Protein AF-A0A0D0ERJ8-F1 (afdb_monomer_lite)

pLDDT: mean 91.74, std 9.84, range [54.47, 98.19]

Organism: NCBI:txid37752

Sequence (117 aa):
MPIDYITAVYNVGNSIIDQSKPIQKLDILAVNKNKKIIVKAFFNGKPSKSGTKIRVFNPENWEKELILNKDGEAVFYPTMKGLYIIRQDWVEPVSGAYKNINYTSKRHRCNYYLLYQ

Structure (mmCIF, N/CA/C/O backbone):
data_AF-A0A0D0ERJ8-F1
#
_entry.id   AF-A0A0D0ERJ8-F1
#
loop_
_atom_site.group_PDB
_atom_site.id
_atom_site.type_symbol
_atom_site.label_atom_id
_atom_site.label_alt_id
_atom_site.label_comp_id
_atom_site.label_asym_id
_atom_site.label_entity_id
_atom_site.label_seq_id
_atom_site.pdbx_PDB_ins_code
_atom_site.Cartn_x
_atom_site.Cartn_y
_atom_site.Cartn_z
_atom_site.occupancy
_atom_site.B_iso_or_equiv
_atom_site.auth_seq_id
_atom_site.auth_comp_id
_atom_site.auth_asym_id
_atom_site.auth_atom_id
_atom_site.pdbx_PDB_model_num
ATOM 1 N N . MET A 1 1 ? 2.641 7.642 -17.227 1.00 72.62 1 MET A N 1
ATOM 2 C CA . MET A 1 1 ? 1.631 7.573 -16.144 1.00 72.62 1 MET A CA 1
ATOM 3 C C . MET A 1 1 ? 1.743 6.216 -15.462 1.00 72.62 1 MET A C 1
ATOM 5 O O . MET A 1 1 ? 2.207 5.298 -16.135 1.00 72.62 1 MET A O 1
ATOM 9 N N . PRO A 1 2 ? 1.439 6.082 -14.159 1.00 89.56 2 PRO A N 1
ATOM 10 C CA . PRO A 1 2 ? 1.441 4.775 -13.518 1.00 89.56 2 PRO A CA 1
ATOM 11 C C . PRO A 1 2 ? 0.263 3.915 -13.993 1.00 89.56 2 PRO A C 1
ATOM 13 O O . PRO A 1 2 ? -0.738 4.433 -14.475 1.00 89.56 2 PRO A O 1
ATOM 16 N N . ILE A 1 3 ? 0.397 2.602 -13.843 1.00 94.94 3 ILE A N 1
ATOM 17 C CA . ILE A 1 3 ? -0.741 1.686 -13.792 1.00 94.94 3 ILE A CA 1
ATOM 18 C C . ILE A 1 3 ? -1.333 1.818 -12.386 1.00 94.94 3 ILE A C 1
ATOM 20 O O . ILE A 1 3 ? -0.636 1.524 -11.408 1.00 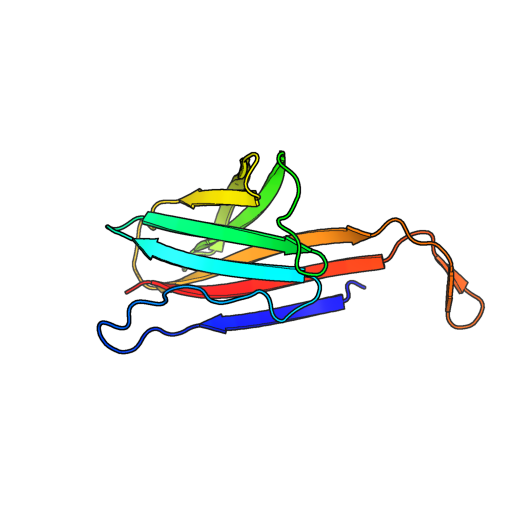94.94 3 ILE A O 1
ATOM 24 N N . ASP A 1 4 ? -2.573 2.296 -12.303 1.00 95.94 4 ASP A N 1
ATOM 25 C CA . ASP A 1 4 ? -3.280 2.533 -11.045 1.00 95.94 4 ASP A CA 1
ATOM 26 C C . ASP A 1 4 ? -4.130 1.318 -10.641 1.00 95.94 4 ASP A C 1
ATOM 28 O O . ASP A 1 4 ? -4.909 0.781 -11.426 1.00 95.94 4 ASP A O 1
ATOM 32 N N . TYR A 1 5 ? -3.965 0.911 -9.387 1.00 96.50 5 TYR A N 1
ATOM 33 C CA . TYR A 1 5 ? -4.683 -0.149 -8.691 1.00 96.50 5 TYR A CA 1
ATOM 34 C C . TYR A 1 5 ? -5.510 0.513 -7.587 1.00 96.50 5 TYR A C 1
ATOM 36 O O . TYR A 1 5 ? -4.981 1.309 -6.804 1.00 96.50 5 TYR A O 1
ATOM 44 N N . ILE A 1 6 ? -6.813 0.245 -7.551 1.00 95.19 6 ILE A N 1
ATOM 45 C CA . ILE A 1 6 ? -7.760 0.919 -6.656 1.00 95.19 6 ILE A CA 1
ATOM 46 C C . ILE A 1 6 ? -8.563 -0.147 -5.928 1.00 95.19 6 ILE A C 1
ATOM 48 O O . ILE A 1 6 ? -9.122 -1.052 -6.545 1.00 95.19 6 ILE A O 1
ATOM 52 N N . THR A 1 7 ? -8.631 -0.047 -4.604 1.00 91.31 7 THR A N 1
ATOM 53 C CA . THR A 1 7 ? -9.371 -1.009 -3.783 1.00 91.31 7 THR A CA 1
ATOM 54 C C . THR A 1 7 ? -10.009 -0.305 -2.608 1.00 91.31 7 THR A C 1
ATOM 56 O O . THR A 1 7 ? -9.322 0.398 -1.880 1.00 91.31 7 THR A O 1
ATOM 59 N N . ALA A 1 8 ? -11.306 -0.510 -2.403 1.00 89.00 8 ALA A N 1
ATOM 60 C CA . ALA A 1 8 ? -12.015 -0.037 -1.223 1.00 89.00 8 ALA A CA 1
ATOM 61 C C . ALA A 1 8 ? -12.565 -1.237 -0.458 1.00 89.00 8 ALA A C 1
ATOM 63 O O . ALA A 1 8 ? -13.243 -2.084 -1.041 1.00 89.00 8 ALA 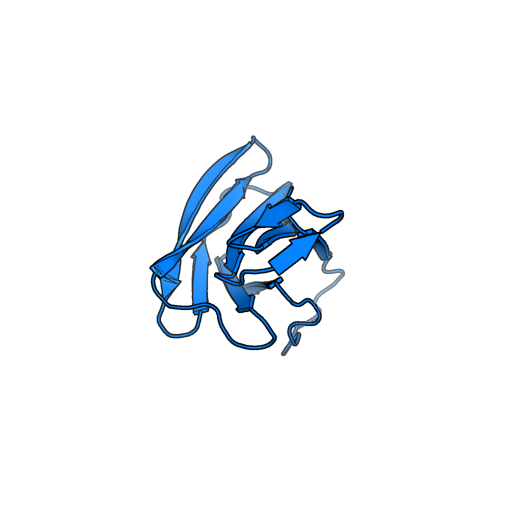A O 1
ATOM 64 N N . VAL A 1 9 ? -12.249 -1.318 0.833 1.00 80.88 9 VAL A N 1
ATOM 65 C CA . VAL A 1 9 ? -12.689 -2.417 1.696 1.00 80.88 9 VAL A CA 1
ATOM 66 C C . VAL A 1 9 ? -13.519 -1.855 2.838 1.00 80.88 9 VAL A C 1
ATOM 68 O O . VAL A 1 9 ? -13.098 -0.938 3.545 1.00 80.88 9 VAL A O 1
ATOM 71 N N . TYR A 1 10 ? -14.697 -2.445 3.017 1.00 79.69 10 TYR A N 1
ATOM 72 C CA . TYR A 1 10 ? -15.644 -2.105 4.068 1.00 79.69 10 TYR A CA 1
ATOM 73 C C . TYR A 1 10 ? -15.948 -3.368 4.861 1.00 79.69 10 TYR A C 1
ATOM 75 O O . TYR A 1 10 ? -16.416 -4.360 4.304 1.00 79.69 10 TYR A O 1
ATOM 83 N N . ASN A 1 11 ? -15.687 -3.324 6.163 1.00 72.88 11 ASN A N 1
ATOM 84 C CA . ASN A 1 11 ? -16.032 -4.421 7.053 1.00 72.88 11 ASN A CA 1
ATOM 85 C C . ASN A 1 11 ? -17.429 -4.169 7.612 1.00 72.88 11 ASN A C 1
ATOM 87 O O . ASN A 1 11 ? -17.660 -3.148 8.256 1.00 72.88 11 ASN A O 1
ATOM 91 N N . VAL A 1 12 ? -18.350 -5.097 7.360 1.00 70.56 12 VAL A N 1
ATOM 92 C CA . VAL A 1 12 ? -19.699 -5.088 7.936 1.00 70.56 12 VAL A CA 1
ATOM 93 C C . VAL A 1 12 ? -19.785 -6.232 8.949 1.00 70.56 12 VAL A C 1
ATOM 95 O O . VAL A 1 12 ? -19.526 -7.388 8.613 1.00 70.56 12 VAL A O 1
ATOM 98 N N . GLY A 1 13 ? -20.115 -5.904 10.201 1.00 68.62 13 GLY A N 1
ATOM 99 C CA . GLY A 1 13 ? -20.168 -6.864 11.311 1.00 68.62 13 GLY A CA 1
ATOM 100 C C . GLY A 1 13 ? -18.793 -7.346 11.802 1.00 68.62 13 GLY A C 1
ATOM 101 O O . GLY A 1 13 ? -17.751 -6.805 11.438 1.00 68.62 13 GLY A O 1
ATOM 102 N N . ASN A 1 14 ? -18.788 -8.391 12.637 1.00 62.56 14 ASN A N 1
ATOM 103 C CA . ASN A 1 14 ? -17.575 -8.973 13.232 1.00 62.56 14 ASN A CA 1
ATOM 104 C C . ASN A 1 14 ? -16.934 -10.030 12.317 1.00 62.56 14 ASN A C 1
ATOM 106 O O . ASN A 1 14 ? -16.706 -11.170 12.721 1.00 62.56 14 ASN A O 1
ATOM 110 N N . SER A 1 15 ? -16.663 -9.661 11.068 1.00 58.12 15 SER A N 1
ATOM 111 C CA . SER A 1 15 ? -16.001 -10.558 10.120 1.00 58.12 15 SER A CA 1
ATOM 112 C C . SER A 1 15 ? -14.499 -10.601 10.403 1.00 58.12 15 SER A C 1
ATOM 114 O O . SER A 1 15 ? -13.800 -9.594 10.277 1.00 58.12 15 SER A O 1
ATOM 116 N N . ILE A 1 16 ? -13.990 -11.773 10.786 1.00 55.91 16 ILE A N 1
ATOM 117 C CA . ILE A 1 16 ? -12.550 -12.025 10.879 1.00 55.91 16 ILE A CA 1
ATOM 118 C C . ILE A 1 16 ? -12.058 -12.235 9.445 1.00 55.91 16 ILE A C 1
ATOM 120 O O . ILE A 1 16 ? -12.309 -13.278 8.847 1.00 55.91 16 ILE A O 1
ATOM 124 N N . ILE A 1 17 ? -11.392 -11.229 8.870 1.00 58.47 17 ILE A N 1
ATOM 125 C CA . ILE A 1 17 ? -10.685 -11.393 7.594 1.00 58.47 17 ILE A CA 1
ATOM 126 C C . ILE A 1 17 ? -9.425 -12.200 7.890 1.00 58.47 17 ILE A C 1
ATOM 128 O O . ILE A 1 17 ? -8.358 -11.649 8.162 1.00 58.47 17 ILE A O 1
ATOM 132 N N . ASP A 1 18 ? -9.579 -13.517 7.885 1.00 54.47 18 ASP A N 1
ATOM 133 C CA . ASP A 1 18 ? -8.471 -14.447 7.989 1.00 54.47 18 ASP A CA 1
ATOM 134 C C . ASP A 1 18 ? -8.001 -14.753 6.561 1.00 54.47 18 ASP A C 1
ATOM 136 O O . ASP A 1 18 ? -8.635 -15.495 5.818 1.00 54.47 18 ASP A O 1
ATOM 140 N N . GLN A 1 19 ? -6.894 -14.123 6.163 1.00 58.25 19 GLN A N 1
ATOM 141 C CA . GLN A 1 19 ? -6.152 -14.417 4.929 1.00 58.25 19 GLN A CA 1
ATOM 142 C C . GLN A 1 19 ? -6.812 -13.972 3.613 1.00 58.25 19 GLN A C 1
ATOM 144 O O . GLN A 1 19 ? -7.095 -14.775 2.721 1.00 58.25 19 GLN A O 1
ATOM 149 N N . SER A 1 20 ? -6.930 -12.659 3.403 1.00 69.50 20 SER A N 1
ATOM 150 C CA . SER A 1 20 ? -6.977 -12.156 2.028 1.00 69.50 20 SER A CA 1
ATOM 151 C C . SER A 1 20 ? -5.631 -12.437 1.341 1.00 69.50 20 SER A C 1
ATOM 153 O O . SER A 1 20 ? -4.558 -12.177 1.887 1.00 69.50 20 SER A O 1
ATOM 155 N N . LYS A 1 21 ? -5.671 -13.040 0.150 1.00 83.12 21 LYS A N 1
ATOM 156 C CA . LYS A 1 21 ? -4.503 -13.165 -0.736 1.00 83.12 21 LYS A CA 1
ATOM 157 C C . LYS A 1 21 ? -4.430 -11.918 -1.623 1.00 83.12 21 LYS A C 1
ATOM 159 O O . LYS A 1 21 ? -5.486 -11.384 -1.957 1.00 83.12 21 LYS A O 1
ATOM 164 N N . PRO A 1 22 ? -3.231 -11.463 -2.029 1.00 90.69 22 PRO A N 1
ATOM 165 C CA . PRO A 1 22 ? -3.126 -10.395 -3.015 1.00 90.69 22 PRO A CA 1
ATOM 166 C C . PRO A 1 22 ? -3.753 -10.848 -4.341 1.00 90.69 22 PRO A C 1
ATOM 168 O O . PRO A 1 22 ? -3.451 -11.935 -4.837 1.00 90.69 22 PRO A O 1
ATOM 171 N N . ILE A 1 23 ? -4.624 -10.015 -4.900 1.00 90.81 23 ILE A N 1
ATOM 172 C CA . ILE A 1 23 ? -5.315 -10.234 -6.178 1.00 90.81 23 ILE A CA 1
ATOM 173 C C . ILE A 1 23 ? -4.629 -9.416 -7.277 1.00 90.81 23 ILE A C 1
ATOM 175 O O . ILE A 1 23 ? -4.523 -9.853 -8.423 1.00 90.81 23 ILE A O 1
ATOM 179 N N . GLN A 1 24 ? -4.140 -8.225 -6.931 1.00 94.06 24 GLN A N 1
ATOM 180 C CA . GLN A 1 24 ? -3.551 -7.283 -7.879 1.00 94.06 24 GLN A CA 1
ATOM 181 C C . GLN A 1 24 ? -2.040 -7.488 -8.026 1.00 94.06 24 GLN A C 1
ATOM 183 O O . GLN A 1 24 ? -1.358 -8.003 -7.138 1.00 94.06 24 GLN A O 1
ATOM 188 N N . LYS A 1 25 ? -1.475 -7.026 -9.152 1.00 95.56 25 LYS A N 1
ATOM 189 C CA . LYS A 1 25 ? -0.016 -7.050 -9.350 1.00 95.56 25 LYS A CA 1
ATOM 190 C C . LYS A 1 25 ? 0.702 -6.135 -8.351 1.00 95.56 25 LYS A C 1
ATOM 192 O O . LYS A 1 25 ? 1.791 -6.489 -7.918 1.00 95.56 25 LYS A O 1
ATOM 197 N N . LEU A 1 26 ? 0.132 -4.987 -7.992 1.00 97.25 26 LEU A N 1
ATOM 198 C CA . LEU A 1 26 ? 0.573 -4.187 -6.848 1.00 97.25 26 LEU A CA 1
ATOM 199 C C . LEU A 1 26 ? -0.614 -4.082 -5.898 1.00 97.25 26 LEU A C 1
ATOM 201 O O . LEU A 1 26 ? -1.639 -3.519 -6.279 1.00 97.25 26 LEU A O 1
ATOM 205 N N . ASP A 1 27 ? -0.482 -4.653 -4.707 1.00 96.75 27 ASP A N 1
ATOM 206 C CA . ASP A 1 27 ? -1.617 -4.833 -3.807 1.00 96.75 27 ASP A CA 1
ATOM 207 C C . ASP A 1 27 ? -1.274 -4.475 -2.368 1.00 96.75 27 ASP A C 1
ATOM 209 O O . ASP A 1 27 ? -0.129 -4.604 -1.928 1.00 96.75 27 ASP A O 1
ATOM 213 N N . ILE A 1 28 ? -2.290 -4.051 -1.630 1.00 96.44 28 ILE A N 1
ATOM 214 C CA . ILE A 1 28 ? -2.197 -3.718 -0.215 1.00 96.44 28 ILE A CA 1
ATOM 215 C C . ILE A 1 28 ? -3.339 -4.425 0.492 1.00 96.44 28 ILE A C 1
ATOM 217 O O . ILE A 1 28 ? -4.487 -4.353 0.071 1.00 96.44 28 ILE A O 1
ATOM 221 N N . LEU A 1 29 ? -3.021 -5.067 1.606 1.00 94.25 29 LEU A N 1
ATOM 222 C CA . LEU A 1 29 ? -3.993 -5.618 2.533 1.00 94.25 29 LEU A CA 1
ATOM 223 C C . LEU A 1 29 ? -3.863 -4.879 3.858 1.00 94.25 29 LEU A C 1
ATOM 225 O O . LEU A 1 29 ? -2.751 -4.648 4.337 1.00 94.25 29 LEU A O 1
ATOM 229 N N . ALA A 1 30 ? -4.993 -4.515 4.455 1.00 92.81 30 ALA A N 1
ATOM 230 C CA . ALA A 1 30 ? -5.021 -3.861 5.754 1.00 92.81 30 ALA A CA 1
ATOM 231 C C . ALA A 1 30 ? -5.996 -4.580 6.685 1.00 92.81 30 ALA A C 1
ATOM 233 O O . ALA A 1 30 ? -7.163 -4.769 6.344 1.00 92.81 30 ALA A O 1
ATOM 234 N N . VAL A 1 31 ? -5.520 -4.952 7.873 1.00 89.75 31 VAL A N 1
ATOM 235 C CA . VAL A 1 31 ? -6.323 -5.634 8.894 1.00 89.75 31 VAL A CA 1
ATOM 236 C C . VAL A 1 31 ? -6.333 -4.804 10.169 1.00 89.75 31 VAL A C 1
ATOM 238 O O . VAL A 1 31 ? -5.281 -4.405 10.675 1.00 89.75 31 VAL A O 1
ATOM 241 N N . ASN A 1 32 ? -7.528 -4.562 10.705 1.00 88.06 32 ASN A N 1
ATOM 242 C CA . ASN A 1 32 ? -7.701 -3.968 12.023 1.00 88.06 32 ASN A CA 1
ATOM 243 C C . ASN A 1 32 ? -7.594 -5.059 13.094 1.00 88.06 32 ASN A C 1
ATOM 245 O O . ASN A 1 32 ? -8.369 -6.013 13.095 1.00 88.06 32 ASN A O 1
ATOM 249 N N . LYS A 1 33 ? -6.636 -4.915 14.010 1.00 87.31 33 LYS A N 1
ATOM 250 C CA . LYS A 1 33 ? -6.455 -5.810 15.154 1.00 87.31 33 LYS A CA 1
ATOM 251 C C . LYS A 1 33 ? -6.194 -4.973 16.396 1.00 87.31 33 LYS A C 1
ATOM 253 O O . LYS A 1 33 ? -5.138 -4.367 16.499 1.00 87.31 33 LYS A O 1
ATOM 258 N N . ASN A 1 34 ? -7.108 -4.958 17.363 1.00 85.69 34 ASN A N 1
ATOM 259 C CA . ASN A 1 34 ? -6.935 -4.256 18.644 1.00 85.69 34 ASN A CA 1
ATOM 260 C C . ASN A 1 34 ? -6.525 -2.772 18.493 1.00 85.69 34 ASN A C 1
ATOM 262 O O . ASN A 1 34 ? -5.537 -2.346 19.088 1.00 85.69 34 ASN A O 1
ATOM 266 N N . LYS A 1 35 ? -7.268 -1.985 17.698 1.00 87.31 35 LYS A N 1
ATOM 267 C CA . LYS A 1 35 ? -7.035 -0.537 17.463 1.00 87.31 35 LYS A CA 1
ATOM 268 C C . LYS A 1 35 ? -5.755 -0.184 16.688 1.00 87.31 35 LYS A C 1
ATOM 270 O O . LYS A 1 35 ? -5.435 0.995 16.547 1.00 87.31 35 LYS A O 1
ATOM 275 N N . LYS A 1 36 ? -5.028 -1.171 16.163 1.00 93.25 36 LYS A N 1
ATOM 276 C CA . LYS A 1 36 ? -3.950 -0.950 15.191 1.00 93.25 36 LYS A CA 1
ATOM 277 C C . LYS A 1 36 ? -4.331 -1.510 13.834 1.00 93.25 36 LYS A C 1
ATOM 279 O O . LYS A 1 36 ? -4.987 -2.548 13.741 1.00 93.25 36 LYS A O 1
ATOM 284 N N . ILE A 1 37 ? -3.866 -0.840 12.792 1.00 94.31 37 ILE A N 1
ATOM 285 C CA . ILE A 1 37 ? -3.949 -1.328 11.424 1.00 94.31 37 ILE A CA 1
ATOM 286 C C . ILE A 1 37 ? -2.605 -1.941 11.065 1.00 94.31 37 ILE A C 1
ATOM 288 O O . ILE A 1 37 ? -1.573 -1.271 11.115 1.00 94.31 37 ILE A O 1
ATOM 292 N N . ILE A 1 38 ? -2.633 -3.223 10.718 1.00 95.12 38 ILE A N 1
ATOM 293 C CA . ILE A 1 38 ? -1.503 -3.934 10.128 1.00 95.12 38 ILE A CA 1
ATOM 294 C C . ILE A 1 38 ? -1.669 -3.826 8.618 1.00 95.12 38 ILE A C 1
ATOM 296 O O . ILE A 1 38 ? -2.682 -4.262 8.077 1.00 95.12 38 ILE A O 1
ATOM 300 N N . VAL A 1 39 ? -0.688 -3.225 7.957 1.00 96.12 39 VAL A N 1
ATOM 301 C CA . VAL A 1 39 ? -0.630 -3.058 6.506 1.00 96.12 39 VAL A CA 1
ATOM 302 C C . VAL A 1 39 ? 0.377 -4.049 5.960 1.00 96.12 39 VAL A C 1
ATOM 304 O O . VAL A 1 39 ? 1.509 -4.083 6.435 1.00 96.12 39 VAL A O 1
ATOM 307 N N . LYS A 1 40 ? -0.007 -4.811 4.940 1.00 96.31 40 LYS A N 1
ATOM 308 C CA . LYS A 1 40 ? 0.881 -5.703 4.202 1.00 96.31 40 LYS A CA 1
ATOM 309 C C . LYS A 1 40 ? 0.821 -5.373 2.724 1.00 96.31 40 LYS A C 1
ATOM 311 O O . LYS A 1 40 ? -0.260 -5.306 2.148 1.00 96.31 40 LYS A O 1
ATOM 316 N N . ALA A 1 41 ? 1.977 -5.152 2.124 1.00 97.19 41 ALA A N 1
ATOM 317 C CA . ALA A 1 41 ? 2.088 -4.741 0.733 1.00 97.19 41 ALA A CA 1
ATOM 318 C C . ALA A 1 41 ? 2.682 -5.859 -0.118 1.00 97.19 41 ALA A C 1
ATOM 320 O O . ALA A 1 41 ? 3.572 -6.587 0.326 1.00 97.19 41 ALA A O 1
ATOM 321 N N . PHE A 1 42 ? 2.253 -5.954 -1.372 1.00 96.75 42 PHE A N 1
ATOM 322 C CA . PHE A 1 42 ? 2.626 -7.027 -2.283 1.00 96.75 42 PHE A CA 1
ATOM 323 C C . PHE A 1 42 ? 2.973 -6.494 -3.667 1.00 96.75 42 PHE A C 1
ATOM 325 O O . PHE A 1 42 ? 2.326 -5.586 -4.183 1.00 96.75 42 PHE A O 1
ATOM 332 N N . PHE A 1 43 ? 3.959 -7.126 -4.297 1.00 95.62 43 PHE A N 1
ATOM 333 C CA . PHE A 1 43 ? 4.230 -6.985 -5.717 1.00 95.62 43 PHE A CA 1
ATOM 334 C C . PHE A 1 43 ? 4.302 -8.369 -6.363 1.00 95.62 43 PHE A C 1
ATOM 336 O O . PHE A 1 43 ? 5.085 -9.2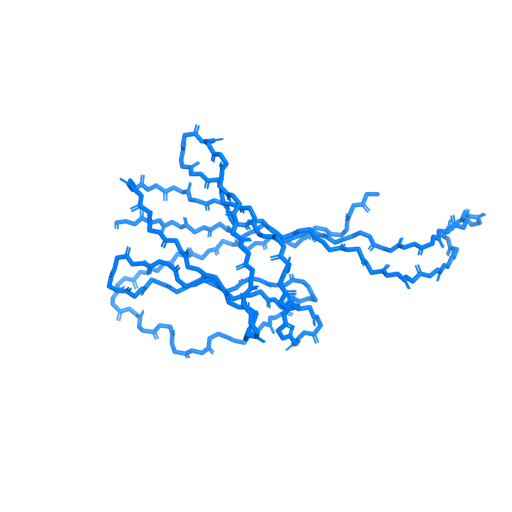27 -5.954 1.00 95.62 43 PHE A O 1
ATOM 343 N N . ASN A 1 44 ? 3.477 -8.583 -7.383 1.00 95.06 44 ASN A N 1
ATOM 344 C CA . ASN A 1 44 ? 3.351 -9.829 -8.128 1.00 95.06 44 ASN A CA 1
ATOM 345 C C . ASN A 1 44 ? 3.117 -11.047 -7.211 1.00 95.06 44 ASN A C 1
ATOM 347 O O . ASN A 1 44 ? 3.833 -12.046 -7.280 1.00 95.06 44 ASN A O 1
ATOM 351 N N . GLY A 1 45 ? 2.169 -10.910 -6.279 1.00 94.56 45 GLY A N 1
ATOM 352 C CA . GLY A 1 45 ? 1.812 -11.947 -5.306 1.00 94.56 45 GLY A CA 1
ATOM 353 C C . GLY A 1 45 ? 2.827 -12.181 -4.177 1.00 94.56 45 GLY A C 1
ATOM 354 O O . GLY A 1 45 ? 2.548 -12.961 -3.271 1.00 94.56 45 GLY A O 1
ATOM 355 N N . LYS A 1 46 ? 3.988 -11.512 -4.190 1.00 94.69 46 LYS A N 1
ATOM 356 C CA . LYS A 1 46 ? 5.030 -11.638 -3.157 1.00 94.69 46 LYS A CA 1
ATOM 357 C C . LYS A 1 46 ? 5.026 -10.425 -2.227 1.00 94.69 46 LYS A C 1
ATOM 359 O O . LYS A 1 46 ? 4.762 -9.325 -2.711 1.00 94.69 46 LYS A O 1
ATOM 364 N N . PRO A 1 47 ? 5.353 -10.581 -0.930 1.00 96.12 47 PRO A N 1
ATOM 365 C CA . PRO A 1 47 ? 5.528 -9.441 -0.038 1.00 96.12 47 PRO A CA 1
ATOM 366 C C . PRO A 1 47 ? 6.523 -8.424 -0.606 1.00 96.12 47 PRO A C 1
ATOM 368 O O . PRO A 1 47 ? 7.558 -8.785 -1.173 1.00 96.12 47 PRO A O 1
ATOM 371 N N . SER A 1 48 ? 6.192 -7.144 -0.468 1.00 96.06 48 SER A N 1
ATOM 372 C CA . SER A 1 48 ? 7.069 -6.045 -0.866 1.00 96.06 48 SER A CA 1
ATOM 373 C C . SER A 1 48 ? 8.321 -6.018 0.009 1.00 96.06 48 SER A C 1
ATOM 375 O O . SER A 1 48 ? 8.299 -6.428 1.168 1.00 96.06 48 SER A O 1
ATOM 377 N N . LYS A 1 49 ? 9.435 -5.537 -0.550 1.00 94.94 49 LYS A N 1
ATOM 378 C CA . LYS A 1 49 ? 10.738 -5.557 0.129 1.00 94.94 49 LYS A CA 1
ATOM 379 C C . LYS A 1 49 ? 10.723 -4.703 1.403 1.00 94.94 49 LYS A C 1
ATOM 381 O O . LYS A 1 49 ? 10.114 -3.631 1.423 1.00 94.94 49 LYS A O 1
ATOM 386 N N . SER A 1 50 ? 11.481 -5.134 2.411 1.00 96.75 50 SER A N 1
ATOM 387 C CA . SER A 1 50 ? 11.823 -4.302 3.573 1.00 96.75 50 SER A CA 1
ATOM 388 C C . SER A 1 50 ? 12.377 -2.947 3.131 1.00 96.75 50 SER A C 1
ATOM 390 O O . SER A 1 50 ? 13.080 -2.862 2.121 1.00 96.75 50 SER A O 1
ATOM 392 N N . GLY A 1 51 ? 12.048 -1.887 3.865 1.00 96.44 51 GLY A N 1
ATOM 393 C CA . GLY A 1 51 ? 12.445 -0.521 3.522 1.00 96.44 51 GLY A CA 1
ATOM 394 C C . GLY A 1 51 ? 11.534 0.166 2.498 1.00 96.44 51 GLY A C 1
ATOM 395 O O . GLY A 1 51 ? 11.690 1.363 2.262 1.00 96.44 51 GLY A O 1
ATOM 396 N N . THR A 1 52 ? 10.570 -0.545 1.898 1.00 96.94 52 THR A N 1
ATOM 397 C CA . THR A 1 52 ? 9.570 0.084 1.020 1.00 96.94 52 THR A CA 1
ATOM 398 C C . THR A 1 52 ? 8.740 1.086 1.821 1.00 96.94 52 THR A C 1
ATOM 400 O O . THR A 1 52 ? 8.269 0.779 2.917 1.00 96.94 52 THR A O 1
ATOM 403 N N . LYS A 1 53 ? 8.549 2.278 1.253 1.00 97.75 53 LYS A N 1
ATOM 404 C CA . LYS A 1 53 ? 7.758 3.359 1.841 1.00 97.75 53 LYS A CA 1
ATOM 405 C C . LYS A 1 53 ? 6.292 3.221 1.443 1.00 97.75 53 LYS A C 1
ATOM 407 O O . LYS A 1 53 ? 5.971 3.136 0.258 1.00 97.75 53 LYS A O 1
ATOM 412 N N . ILE A 1 54 ? 5.416 3.233 2.436 1.00 98.00 54 ILE A N 1
ATOM 413 C CA . ILE A 1 54 ? 3.963 3.296 2.287 1.00 98.00 54 ILE A CA 1
ATOM 414 C C . ILE A 1 54 ? 3.494 4.626 2.858 1.00 98.00 54 ILE A C 1
ATOM 416 O O . ILE A 1 54 ? 3.965 5.047 3.910 1.00 98.00 54 ILE A O 1
ATOM 420 N N . ARG A 1 55 ? 2.559 5.290 2.187 1.00 98.19 55 ARG A N 1
ATOM 421 C CA . ARG A 1 55 ? 1.987 6.556 2.653 1.00 98.19 55 ARG A CA 1
ATOM 422 C C . ARG A 1 55 ? 0.574 6.336 3.145 1.00 98.19 55 ARG A C 1
ATOM 424 O O . ARG A 1 55 ? -0.206 5.677 2.466 1.00 98.19 55 ARG A O 1
ATOM 431 N N . VAL A 1 56 ? 0.241 6.887 4.300 1.00 98.00 56 VAL A N 1
ATOM 432 C CA . VAL A 1 56 ? -1.110 6.863 4.855 1.00 98.00 56 VAL A CA 1
ATOM 433 C C . VAL A 1 56 ? -1.630 8.287 4.919 1.00 98.00 56 VAL A C 1
ATOM 435 O O . VAL A 1 56 ? -1.016 9.132 5.563 1.00 98.00 56 VAL A O 1
ATOM 438 N N . PHE A 1 57 ? -2.767 8.525 4.278 1.0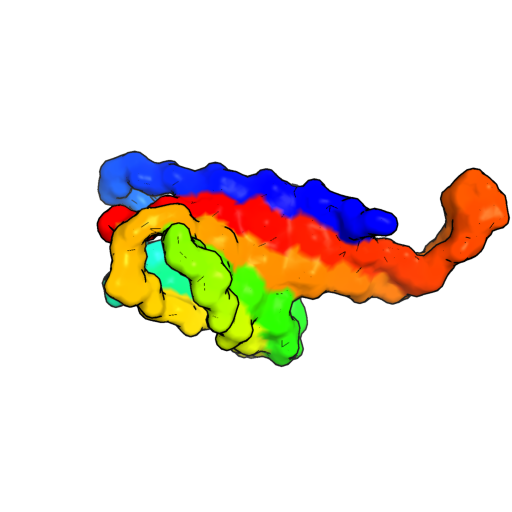0 98.00 57 PHE A N 1
ATOM 439 C CA . PHE A 1 57 ? -3.542 9.754 4.383 1.00 98.00 57 PHE A CA 1
ATOM 440 C C . PHE A 1 57 ? -4.736 9.506 5.304 1.00 98.00 57 PHE A C 1
ATOM 442 O O . PHE A 1 57 ? -5.380 8.461 5.183 1.00 98.00 57 PHE A O 1
ATOM 449 N N . ASN A 1 58 ? -5.034 10.417 6.229 1.00 96.44 58 ASN A N 1
ATOM 450 C CA . ASN A 1 58 ? -6.242 10.315 7.065 1.00 96.44 58 ASN A CA 1
ATOM 451 C C . ASN A 1 58 ? -7.434 11.074 6.465 1.00 96.44 58 ASN A C 1
ATOM 453 O O . ASN A 1 58 ? -7.289 11.697 5.413 1.00 96.44 58 ASN A O 1
ATOM 457 N N . PRO A 1 59 ? -8.573 11.102 7.183 1.00 97.00 59 PRO A N 1
ATOM 458 C CA . PRO A 1 59 ? -9.754 11.861 6.776 1.00 97.00 59 PRO A CA 1
ATOM 459 C C . PRO A 1 59 ? -9.544 13.374 6.584 1.00 97.00 59 PRO A C 1
ATOM 461 O O . PRO A 1 59 ? -10.317 14.002 5.873 1.00 97.00 59 PRO A O 1
ATOM 464 N N . GLU A 1 60 ? -8.511 13.959 7.189 1.00 96.81 60 GLU A N 1
ATOM 465 C CA . GLU A 1 60 ? -8.134 15.379 7.104 1.00 96.81 60 GLU A CA 1
ATOM 466 C C . GLU A 1 60 ? -6.956 15.640 6.143 1.00 96.81 60 GLU A C 1
ATOM 468 O O . GLU A 1 60 ? -6.426 16.746 6.096 1.00 96.81 60 GLU A O 1
ATOM 473 N N . ASN A 1 61 ? -6.532 14.639 5.364 1.00 92.12 61 ASN A N 1
ATOM 474 C CA . ASN A 1 61 ? -5.429 14.709 4.400 1.00 92.12 61 ASN A CA 1
ATOM 475 C C . ASN A 1 61 ? -4.003 14.945 4.955 1.00 92.12 61 ASN A C 1
ATOM 477 O O . ASN A 1 61 ? -3.105 15.197 4.147 1.00 92.12 61 ASN A O 1
ATOM 481 N N . TRP A 1 62 ? -3.712 14.803 6.261 1.00 92.94 62 TRP A N 1
ATOM 482 C CA . TRP A 1 62 ? -2.291 14.679 6.676 1.00 92.94 62 TRP A CA 1
ATOM 483 C C . TRP A 1 62 ? -1.681 13.396 6.102 1.00 92.94 62 TRP A C 1
ATOM 485 O O . TRP A 1 62 ? -2.378 12.397 5.915 1.00 92.94 62 TRP A O 1
ATOM 495 N N . GLU A 1 63 ? -0.373 13.410 5.856 1.00 95.25 63 GLU A N 1
ATOM 496 C CA . GLU A 1 63 ? 0.373 12.252 5.372 1.00 95.25 63 GLU A CA 1
ATOM 497 C C . GLU A 1 63 ? 1.288 11.705 6.471 1.00 95.25 63 GLU A C 1
ATOM 499 O O . GLU A 1 63 ? 1.988 12.453 7.156 1.00 95.25 63 GLU A O 1
ATOM 504 N N . LYS A 1 64 ? 1.328 10.377 6.598 1.00 96.25 64 LYS A N 1
ATOM 505 C CA . LYS A 1 64 ? 2.316 9.655 7.397 1.00 96.25 64 LYS A CA 1
ATOM 506 C C . LYS A 1 64 ? 3.014 8.595 6.554 1.00 96.25 64 LYS A C 1
ATOM 508 O O . LYS A 1 64 ? 2.360 7.749 5.947 1.00 96.25 64 LYS A O 1
ATOM 513 N N . GLU A 1 65 ? 4.342 8.603 6.569 1.00 98.06 65 GLU A N 1
ATOM 514 C CA . GLU A 1 65 ? 5.155 7.546 5.966 1.00 98.06 65 GLU A CA 1
ATOM 515 C C . GLU A 1 65 ? 5.298 6.358 6.932 1.00 98.06 65 GLU A C 1
ATOM 517 O O . GLU A 1 65 ? 5.545 6.527 8.128 1.00 98.06 65 GLU A O 1
ATOM 522 N N . LEU A 1 66 ? 5.146 5.146 6.402 1.00 97.88 66 LEU A N 1
ATOM 523 C CA . LEU A 1 66 ? 5.417 3.878 7.063 1.00 97.88 66 LEU A CA 1
ATOM 524 C C . LEU A 1 66 ? 6.500 3.131 6.285 1.00 97.88 66 LEU A C 1
ATOM 526 O O . LEU A 1 66 ? 6.483 3.104 5.054 1.00 97.88 66 LEU A O 1
ATOM 530 N N . ILE A 1 67 ? 7.413 2.485 7.003 1.00 98.12 67 ILE A N 1
ATOM 531 C CA . ILE A 1 67 ? 8.484 1.682 6.411 1.00 98.12 67 ILE A CA 1
ATOM 532 C C . ILE A 1 67 ? 8.158 0.210 6.640 1.00 98.12 67 ILE A C 1
ATOM 534 O O . ILE A 1 67 ? 7.944 -0.205 7.780 1.00 98.12 67 ILE A O 1
ATOM 538 N N . LEU A 1 68 ? 8.114 -0.571 5.560 1.00 98.06 68 LEU A N 1
ATOM 539 C CA . LEU A 1 68 ? 7.877 -2.009 5.655 1.00 98.06 68 LEU A CA 1
ATOM 540 C C . LEU A 1 68 ? 9.055 -2.727 6.317 1.00 98.06 68 LEU A C 1
ATOM 542 O O . LEU A 1 68 ? 10.219 -2.431 6.040 1.00 98.06 68 LEU A O 1
ATOM 546 N N . ASN A 1 69 ? 8.738 -3.720 7.138 1.00 97.69 69 ASN A N 1
ATOM 547 C CA . ASN A 1 69 ? 9.695 -4.649 7.724 1.00 97.69 69 ASN A CA 1
ATOM 548 C C . ASN A 1 69 ? 10.056 -5.795 6.747 1.00 97.69 69 ASN A C 1
ATOM 550 O O . ASN A 1 69 ? 9.643 -5.817 5.585 1.00 97.69 69 ASN A O 1
ATOM 554 N N . LYS A 1 70 ? 10.816 -6.784 7.237 1.00 96.75 70 LYS A N 1
ATOM 555 C CA . LYS A 1 70 ? 11.242 -7.974 6.474 1.00 96.75 70 LYS A CA 1
ATOM 556 C C . LYS A 1 70 ? 10.097 -8.833 5.918 1.00 96.75 70 LYS A C 1
ATOM 558 O O . LYS A 1 70 ? 10.305 -9.523 4.927 1.00 96.75 70 LYS A O 1
ATOM 563 N N . ASP A 1 71 ? 8.914 -8.761 6.523 1.00 95.38 71 ASP A N 1
ATOM 564 C CA . ASP A 1 71 ? 7.733 -9.543 6.149 1.00 95.38 71 ASP A CA 1
ATOM 565 C C . ASP A 1 71 ? 6.809 -8.771 5.183 1.00 95.38 71 ASP A C 1
ATOM 567 O O . ASP A 1 71 ? 5.734 -9.255 4.816 1.00 95.38 71 ASP A O 1
ATOM 571 N N . GLY A 1 72 ? 7.231 -7.573 4.750 1.00 96.38 72 GLY A N 1
ATOM 572 C CA . GLY A 1 72 ? 6.450 -6.679 3.895 1.00 96.38 72 GLY A CA 1
ATOM 573 C C . GLY A 1 72 ? 5.325 -5.967 4.646 1.00 96.38 72 GLY A C 1
ATOM 574 O O . GLY A 1 72 ? 4.329 -5.582 4.029 1.00 96.38 72 GLY A O 1
ATOM 575 N N . GLU A 1 73 ? 5.467 -5.821 5.966 1.00 97.12 73 GLU A N 1
ATOM 576 C CA . GLU A 1 73 ? 4.435 -5.301 6.862 1.00 97.12 73 GLU A CA 1
ATOM 577 C C . GLU A 1 73 ? 4.842 -3.986 7.531 1.00 97.12 73 GLU A C 1
ATOM 579 O O . GLU A 1 73 ? 6.007 -3.763 7.857 1.00 97.12 73 GLU A O 1
ATOM 584 N N . ALA A 1 74 ? 3.861 -3.128 7.789 1.00 97.75 74 ALA A N 1
ATOM 585 C CA . ALA A 1 74 ? 3.993 -1.964 8.654 1.00 97.75 74 ALA A CA 1
ATOM 586 C C . ALA A 1 74 ? 2.729 -1.783 9.500 1.00 97.75 74 ALA A C 1
ATOM 588 O O . ALA A 1 74 ? 1.674 -2.342 9.203 1.00 97.75 74 ALA A O 1
ATOM 589 N N . VAL A 1 75 ? 2.827 -0.996 10.570 1.00 97.00 75 VAL A N 1
ATOM 590 C CA . VAL A 1 75 ? 1.718 -0.783 11.506 1.00 97.00 75 VAL A CA 1
ATOM 591 C C . VAL A 1 75 ? 1.505 0.703 11.738 1.00 97.00 75 VAL A C 1
ATOM 593 O O . VAL A 1 75 ? 2.463 1.457 11.910 1.00 97.00 75 VAL A O 1
ATOM 596 N N . PHE A 1 76 ? 0.243 1.117 11.810 1.00 96.56 76 PHE A N 1
ATOM 597 C CA . PHE A 1 76 ? -0.126 2.433 12.317 1.00 96.56 76 PHE A CA 1
ATOM 598 C C . PHE A 1 76 ? -1.359 2.365 13.219 1.00 96.56 76 PHE A C 1
ATOM 600 O O . PHE A 1 76 ? -2.109 1.389 13.221 1.00 96.56 76 PHE A O 1
ATOM 607 N N . TYR A 1 77 ? -1.545 3.426 13.997 1.00 96.12 77 TYR A N 1
ATOM 608 C CA . TYR A 1 77 ? -2.654 3.591 14.927 1.00 96.12 77 TYR A CA 1
ATOM 609 C C . TYR A 1 77 ? -3.517 4.746 14.414 1.00 96.12 77 TYR A C 1
ATOM 611 O O . TYR A 1 77 ? -3.050 5.889 14.440 1.00 96.12 77 TYR A O 1
ATOM 619 N N . PRO A 1 78 ? -4.719 4.473 13.879 1.00 94.69 78 PRO A N 1
ATOM 620 C CA . PRO A 1 78 ? -5.658 5.518 13.499 1.00 94.69 78 PRO A CA 1
ATOM 621 C C . PRO A 1 78 ? -6.001 6.385 14.711 1.00 94.69 78 PRO A C 1
ATOM 623 O O . PRO A 1 78 ? -6.296 5.873 15.790 1.00 94.69 78 PRO A O 1
ATOM 626 N N . THR A 1 79 ? -5.956 7.700 14.535 1.00 93.75 79 THR A N 1
ATOM 627 C CA . THR A 1 79 ? -6.242 8.685 15.589 1.00 93.75 79 THR A CA 1
ATOM 628 C C . THR A 1 79 ? -7.695 9.153 15.587 1.00 93.75 79 THR A C 1
ATOM 630 O O . THR A 1 79 ? -8.138 9.766 16.552 1.00 93.75 79 THR A O 1
ATOM 633 N N . MET A 1 80 ? -8.443 8.866 14.520 1.00 94.81 80 MET A N 1
ATOM 634 C CA . MET A 1 80 ? -9.827 9.294 14.338 1.00 94.81 80 MET A CA 1
ATOM 635 C C . MET A 1 80 ? -10.584 8.334 13.425 1.00 94.81 80 MET A C 1
ATOM 637 O O . MET A 1 80 ? -9.986 7.547 12.694 1.00 94.81 80 MET A O 1
ATOM 641 N N . LYS A 1 81 ? -11.914 8.404 13.474 1.00 94.12 81 LYS A N 1
ATOM 642 C CA . LYS A 1 81 ? -12.791 7.675 12.555 1.00 94.12 81 LYS A CA 1
ATOM 643 C C . LYS A 1 81 ? -12.815 8.359 11.193 1.00 94.12 81 LYS A C 1
ATOM 645 O O . LYS A 1 81 ? -12.688 9.576 11.111 1.00 94.12 81 LYS A O 1
ATOM 650 N N . GLY A 1 82 ? -13.028 7.578 10.141 1.00 93.94 82 GLY A N 1
ATOM 651 C CA . GLY A 1 82 ? -13.202 8.071 8.780 1.00 93.94 82 GLY A CA 1
ATOM 652 C C . GLY A 1 82 ? -12.424 7.266 7.747 1.00 93.94 82 GLY A C 1
ATOM 653 O O . GLY A 1 82 ? -11.933 6.168 8.015 1.00 93.94 82 GLY A O 1
ATOM 654 N N . LEU A 1 83 ? -12.351 7.811 6.535 1.00 95.19 83 LEU A N 1
ATOM 655 C CA . LEU A 1 83 ? -11.690 7.181 5.401 1.00 95.19 83 LEU A CA 1
ATOM 656 C C . LEU A 1 83 ? -10.186 7.475 5.402 1.00 95.19 83 LEU A C 1
ATOM 658 O O . LEU A 1 83 ? -9.767 8.624 5.293 1.00 95.19 83 LEU A O 1
ATOM 662 N N . TYR A 1 84 ? -9.385 6.421 5.480 1.00 96.38 84 TYR A N 1
ATOM 663 C CA . TYR A 1 84 ? -7.942 6.468 5.289 1.00 96.38 84 TYR A CA 1
ATOM 664 C C . TYR A 1 84 ? -7.581 5.985 3.884 1.00 96.38 84 TYR A C 1
ATOM 666 O O . TYR A 1 84 ? -8.204 5.060 3.359 1.00 96.38 84 TYR A O 1
ATOM 674 N N . ILE A 1 85 ? -6.538 6.568 3.294 1.00 97.50 85 ILE A N 1
ATOM 675 C CA . ILE A 1 85 ? -5.967 6.119 2.019 1.00 97.50 85 ILE A CA 1
ATOM 676 C C . ILE A 1 85 ? -4.553 5.620 2.285 1.00 97.50 85 ILE A C 1
ATOM 678 O O . ILE A 1 85 ? -3.698 6.374 2.738 1.00 97.50 85 ILE A O 1
ATOM 682 N N . ILE A 1 86 ? -4.292 4.356 1.982 1.00 97.75 86 ILE A N 1
ATOM 683 C CA . ILE A 1 86 ? -2.977 3.735 2.094 1.00 97.75 86 ILE A CA 1
ATOM 684 C C . ILE A 1 86 ? -2.432 3.581 0.679 1.00 97.75 86 ILE A C 1
ATOM 686 O O . ILE A 1 86 ? -3.047 2.935 -0.169 1.00 97.75 86 ILE A O 1
ATOM 690 N N . ARG A 1 87 ? -1.292 4.209 0.404 1.00 97.94 87 ARG A N 1
ATOM 691 C CA . ARG A 1 87 ? -0.706 4.290 -0.928 1.00 97.94 87 ARG A CA 1
ATOM 692 C C . ARG A 1 87 ? 0.664 3.643 -0.982 1.00 97.94 87 ARG A C 1
ATOM 694 O O . ARG A 1 87 ? 1.548 3.967 -0.189 1.00 97.94 87 ARG A O 1
ATOM 701 N N . GLN A 1 88 ? 0.855 2.826 -2.009 1.00 97.31 88 GLN A N 1
ATOM 702 C CA . GLN A 1 88 ? 2.156 2.324 -2.428 1.00 97.31 88 GLN A CA 1
ATOM 703 C C . GLN A 1 88 ? 2.439 2.793 -3.852 1.00 97.31 88 GLN A C 1
ATOM 705 O O . GLN A 1 88 ? 1.615 2.606 -4.744 1.00 97.31 88 GLN A O 1
ATOM 710 N N . ASP A 1 89 ? 3.621 3.357 -4.078 1.00 96.56 89 ASP A N 1
ATOM 711 C CA . ASP A 1 89 ? 4.161 3.581 -5.417 1.00 96.56 89 ASP A CA 1
ATOM 712 C C . ASP A 1 89 ? 5.303 2.582 -5.646 1.00 96.56 89 ASP A C 1
ATOM 714 O O . ASP A 1 89 ? 6.145 2.372 -4.773 1.00 96.56 89 ASP A O 1
ATOM 718 N N . TRP A 1 90 ? 5.339 1.959 -6.822 1.00 95.12 90 TRP A N 1
ATOM 719 C CA . TRP A 1 90 ? 6.385 1.011 -7.197 1.00 95.12 90 TRP A CA 1
ATOM 720 C C . TRP A 1 90 ? 6.895 1.296 -8.606 1.00 95.12 90 TRP A C 1
ATOM 722 O O . TRP A 1 90 ? 6.119 1.574 -9.522 1.00 95.12 90 TRP A O 1
ATOM 732 N N . VAL A 1 91 ? 8.212 1.218 -8.784 1.00 95.25 91 VAL A N 1
ATOM 733 C CA . VAL A 1 91 ? 8.868 1.359 -10.085 1.00 95.25 91 VAL A CA 1
ATOM 734 C C . VAL A 1 91 ? 9.453 0.005 -10.454 1.00 95.25 91 VAL A C 1
ATOM 736 O O . VAL A 1 91 ? 10.400 -0.464 -9.832 1.00 95.25 91 VAL A O 1
ATOM 739 N N . GLU A 1 92 ? 8.865 -0.636 -11.458 1.00 94.56 92 GLU A N 1
ATOM 740 C CA . GLU A 1 92 ? 9.366 -1.882 -12.028 1.00 94.56 92 GLU A CA 1
ATOM 741 C C . GLU A 1 92 ? 10.456 -1.536 -13.061 1.00 94.56 92 GLU A C 1
ATOM 743 O O . GLU A 1 92 ? 10.137 -0.889 -14.067 1.00 94.56 92 GLU A O 1
ATOM 748 N N . PRO A 1 93 ? 11.731 -1.921 -12.840 1.00 94.00 93 PRO A N 1
ATOM 749 C CA . PRO A 1 93 ? 12.843 -1.605 -13.737 1.00 94.00 93 PRO A CA 1
ATOM 750 C C . PRO A 1 93 ? 12.817 -2.535 -14.957 1.00 94.00 93 PRO A C 1
ATOM 752 O O . PRO A 1 93 ? 13.601 -3.473 -15.074 1.00 94.00 93 PRO A O 1
ATOM 755 N N . VAL A 1 94 ? 11.854 -2.301 -15.844 1.00 94.44 94 VAL A N 1
ATOM 756 C CA . VAL A 1 94 ? 11.684 -3.029 -17.100 1.00 94.44 94 VAL A CA 1
ATOM 757 C C . VAL A 1 94 ? 11.691 -2.045 -18.258 1.00 94.44 94 VAL A C 1
ATOM 759 O O . VAL A 1 94 ? 10.923 -1.081 -18.264 1.00 94.44 94 VAL A O 1
ATOM 762 N N . SER A 1 95 ? 12.539 -2.311 -19.246 1.00 95.69 95 SER A N 1
ATOM 763 C CA . SER A 1 95 ? 12.621 -1.518 -20.470 1.00 95.69 95 SER A CA 1
ATOM 764 C C . SER A 1 95 ? 11.705 -2.072 -21.561 1.00 95.69 95 SER A C 1
ATOM 766 O O . SER A 1 95 ? 11.320 -3.242 -21.539 1.00 95.69 95 SER A O 1
ATOM 768 N N . GLY A 1 96 ? 11.343 -1.235 -22.526 1.00 94.69 96 GLY A N 1
ATOM 769 C CA . GLY A 1 96 ? 10.581 -1.643 -23.704 1.00 94.69 96 GLY A CA 1
ATOM 770 C C . GLY A 1 96 ? 10.247 -0.459 -24.600 1.00 94.69 96 GLY A C 1
ATOM 771 O O . GLY A 1 96 ? 10.744 0.644 -24.384 1.00 94.69 96 GLY A O 1
ATOM 772 N N . ALA A 1 97 ? 9.383 -0.686 -25.586 1.00 94.81 97 ALA A N 1
ATOM 773 C CA . ALA A 1 97 ? 8.892 0.351 -26.483 1.00 94.81 97 ALA A CA 1
ATOM 774 C C . ALA A 1 97 ? 7.360 0.330 -26.542 1.00 94.81 97 ALA A C 1
ATOM 776 O O . ALA A 1 97 ? 6.743 -0.734 -26.585 1.00 94.81 97 ALA A O 1
ATOM 777 N N . TYR A 1 98 ? 6.740 1.508 -26.555 1.00 90.50 98 TYR A N 1
ATOM 778 C CA . TYR A 1 98 ? 5.308 1.680 -26.792 1.00 90.50 98 TYR A CA 1
ATOM 779 C C . TYR A 1 98 ? 5.112 2.777 -27.833 1.00 90.50 98 TYR A C 1
ATOM 781 O O . TYR A 1 98 ? 5.591 3.891 -27.640 1.00 90.50 98 TYR A O 1
ATOM 789 N N . LYS A 1 99 ? 4.431 2.466 -28.944 1.00 93.69 99 LYS A N 1
ATOM 790 C CA . LYS A 1 99 ? 4.248 3.399 -30.074 1.00 93.69 99 LYS A CA 1
ATOM 791 C C . LYS A 1 99 ? 5.570 4.055 -30.523 1.00 93.69 99 LYS A C 1
ATOM 793 O O . LYS A 1 99 ? 5.630 5.265 -30.701 1.00 93.69 99 LYS A O 1
ATOM 798 N N . ASN A 1 100 ? 6.630 3.252 -30.666 1.00 94.06 100 ASN A N 1
ATOM 799 C CA . ASN A 1 100 ? 7.993 3.682 -31.027 1.00 94.06 100 ASN A CA 1
ATOM 800 C C . ASN A 1 100 ? 8.696 4.615 -30.020 1.00 94.06 100 ASN A C 1
ATOM 802 O O . ASN A 1 100 ? 9.738 5.181 -30.334 1.00 94.06 100 ASN A O 1
ATOM 806 N N . ILE A 1 101 ? 8.169 4.750 -28.800 1.00 94.94 101 ILE A N 1
ATOM 807 C CA . ILE A 1 101 ? 8.812 5.491 -27.711 1.00 94.94 101 ILE A CA 1
ATOM 808 C C . ILE A 1 101 ? 9.386 4.491 -26.711 1.00 94.94 101 ILE A C 1
ATOM 810 O O . ILE A 1 101 ? 8.653 3.669 -26.151 1.00 94.94 101 ILE A O 1
ATOM 814 N N . ASN A 1 102 ? 10.693 4.575 -26.474 1.00 96.38 102 ASN A N 1
ATOM 815 C CA . ASN A 1 102 ? 11.384 3.731 -25.506 1.00 96.38 102 ASN A CA 1
ATOM 816 C C . ASN A 1 102 ? 11.091 4.178 -24.068 1.00 96.38 102 ASN A C 1
ATOM 818 O O . ASN A 1 102 ? 11.028 5.370 -23.769 1.00 96.38 102 ASN A O 1
ATOM 822 N N . TYR A 1 103 ? 10.969 3.215 -23.161 1.00 94.94 103 TYR A N 1
ATOM 823 C CA . TYR A 1 103 ? 10.884 3.440 -21.722 1.00 94.94 103 TYR A CA 1
ATOM 824 C C . TYR A 1 103 ? 11.855 2.516 -20.983 1.00 94.94 103 TYR A C 1
ATOM 826 O O . TYR A 1 103 ? 12.213 1.451 -21.482 1.00 94.94 103 TYR A O 1
ATOM 834 N N . THR A 1 104 ? 12.266 2.923 -19.782 1.00 96.00 104 THR A N 1
ATOM 835 C CA . THR A 1 104 ? 13.218 2.188 -18.924 1.00 96.00 104 THR A CA 1
ATOM 836 C C . THR A 1 104 ? 12.574 1.593 -17.673 1.00 96.00 104 THR A C 1
ATOM 838 O O . THR A 1 104 ? 13.207 0.845 -16.931 1.00 96.00 104 THR A O 1
ATOM 841 N N . SER A 1 105 ? 11.318 1.951 -17.400 1.00 95.94 105 SER A N 1
ATOM 842 C CA . SER A 1 105 ? 10.567 1.425 -16.265 1.00 95.94 105 SER A CA 1
ATOM 843 C C . SER A 1 105 ? 9.058 1.507 -16.473 1.00 95.94 105 SER A C 1
ATOM 845 O O . SER A 1 105 ? 8.558 2.317 -17.260 1.00 95.94 105 SER A O 1
ATOM 847 N N . LYS A 1 106 ? 8.323 0.698 -15.706 1.00 95.56 106 LYS A N 1
ATOM 848 C CA . LYS A 1 106 ? 6.874 0.826 -15.521 1.00 95.56 106 LYS A CA 1
ATOM 849 C C . LYS A 1 106 ? 6.600 1.348 -14.121 1.00 95.56 106 LYS A C 1
ATOM 851 O O . LYS A 1 106 ? 7.135 0.846 -13.136 1.00 95.56 106 LYS A O 1
ATOM 856 N N . ARG A 1 107 ? 5.752 2.370 -14.025 1.00 96.31 107 ARG A N 1
ATOM 857 C CA . ARG A 1 107 ? 5.295 2.906 -12.740 1.00 96.31 107 ARG A CA 1
ATOM 858 C C . ARG A 1 107 ? 3.983 2.235 -12.365 1.00 96.31 107 ARG A C 1
ATOM 860 O O . ARG A 1 107 ? 3.108 2.072 -13.209 1.00 96.31 107 ARG A O 1
ATOM 867 N N . HIS A 1 108 ? 3.842 1.892 -11.101 1.00 97.06 108 HIS A N 1
ATOM 868 C CA . HIS A 1 108 ? 2.650 1.303 -10.516 1.00 97.06 108 HIS A CA 1
ATOM 869 C C . HIS A 1 108 ? 2.251 2.112 -9.291 1.00 97.06 108 HIS A C 1
ATOM 871 O O . HIS A 1 108 ? 3.119 2.612 -8.571 1.00 97.06 108 HIS A O 1
ATOM 877 N N . ARG A 1 109 ? 0.949 2.224 -9.045 1.00 97.88 109 ARG A N 1
ATOM 878 C CA . ARG A 1 109 ? 0.422 2.870 -7.849 1.00 97.88 109 ARG A CA 1
ATOM 879 C C . ARG A 1 109 ? -0.789 2.116 -7.341 1.00 97.88 109 ARG A C 1
ATOM 881 O O . ARG A 1 109 ? -1.725 1.900 -8.092 1.00 97.88 109 ARG A O 1
ATOM 888 N N . CYS A 1 110 ? -0.777 1.752 -6.069 1.00 97.81 110 CYS A N 1
ATOM 889 C CA . CYS A 1 110 ? -1.926 1.174 -5.388 1.00 97.81 110 CYS A CA 1
ATOM 890 C C . CYS A 1 110 ? -2.485 2.203 -4.408 1.00 97.81 110 CYS A C 1
ATOM 892 O O . CYS A 1 110 ? -1.723 2.757 -3.615 1.00 97.81 110 CYS A O 1
ATOM 894 N N . ASN A 1 111 ? -3.788 2.473 -4.486 1.00 97.81 111 ASN A N 1
ATOM 895 C CA . ASN A 1 111 ? -4.542 3.230 -3.492 1.00 97.81 111 ASN A CA 1
ATOM 896 C C . ASN A 1 111 ? -5.553 2.288 -2.835 1.00 97.81 111 ASN A C 1
ATOM 898 O O . ASN A 1 111 ? -6.530 1.873 -3.464 1.00 97.81 111 ASN A O 1
ATOM 902 N N . TYR A 1 112 ? -5.314 1.978 -1.567 1.00 96.81 112 TYR A N 1
ATOM 903 C CA . TYR A 1 112 ? -6.207 1.189 -0.737 1.00 96.81 112 TYR A CA 1
ATOM 904 C C . TYR A 1 112 ? -6.995 2.109 0.191 1.00 96.81 112 TYR A C 1
ATOM 906 O O . TYR A 1 112 ? -6.421 2.841 0.996 1.00 96.81 112 TYR A O 1
ATOM 914 N N . TYR A 1 113 ? -8.313 2.061 0.084 1.00 96.19 113 TYR A N 1
ATOM 915 C CA . TYR A 1 113 ? -9.247 2.865 0.852 1.00 96.19 113 TYR A CA 1
ATOM 916 C C . TYR A 1 113 ? -9.773 2.031 2.020 1.00 96.19 113 TYR A C 1
ATOM 918 O O . TYR A 1 113 ? -10.436 1.009 1.829 1.00 96.19 113 TYR A O 1
ATOM 926 N N . LEU A 1 114 ? -9.451 2.476 3.232 1.00 93.88 114 LEU A N 1
ATOM 927 C CA . LEU A 1 114 ? -9.805 1.828 4.488 1.00 93.88 114 LEU A CA 1
ATOM 928 C C . LEU A 1 114 ? -10.774 2.718 5.263 1.00 93.88 114 LEU A C 1
ATOM 930 O O . LEU A 1 114 ? -10.385 3.786 5.735 1.00 93.88 114 LEU A O 1
ATOM 934 N N . LEU A 1 115 ? -12.012 2.267 5.452 1.00 92.50 115 LEU A N 1
ATOM 935 C CA . LEU A 1 115 ? -12.925 2.926 6.383 1.00 92.50 115 LEU A CA 1
ATOM 936 C C . LEU A 1 115 ? -12.633 2.456 7.815 1.00 92.50 115 LEU A C 1
ATOM 938 O O . LEU A 1 115 ? -12.810 1.281 8.133 1.00 92.50 115 LEU A O 1
ATOM 942 N N . TYR A 1 116 ? -12.196 3.373 8.679 1.00 90.88 116 TYR A N 1
ATOM 943 C CA . TYR A 1 116 ? -12.001 3.118 10.106 1.00 90.88 116 TYR A CA 1
ATOM 94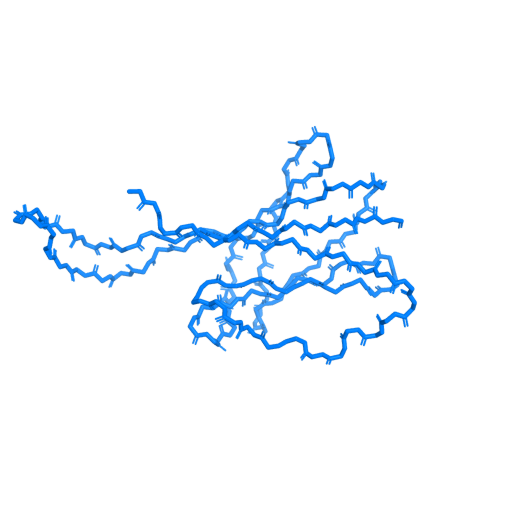4 C C . TYR A 1 116 ? -13.193 3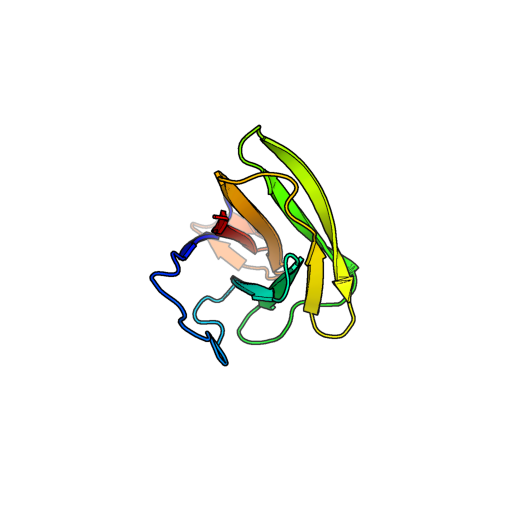.655 10.910 1.00 90.88 116 TYR A C 1
ATOM 946 O O . TYR A 1 116 ? -13.524 4.840 10.810 1.00 90.88 116 TYR A O 1
ATOM 954 N N . GLN A 1 117 ? -13.837 2.780 11.686 1.00 85.38 117 GLN A N 1
ATOM 955 C CA . GLN A 1 117 ? -15.063 3.052 12.450 1.00 85.38 117 GLN A CA 1
ATOM 956 C C . GLN A 1 117 ? -14.848 2.975 13.959 1.00 85.38 117 GLN A C 1
ATOM 958 O O . GLN A 1 117 ? -13.888 2.316 14.411 1.00 85.38 117 GLN A O 1
#

Radius of gyration: 15.3 Å; chains: 1; bounding box: 33×30×50 Å

Secondary structure (DSSP, 8-state):
-PEEEEEEE---SS-----PPP-SSEEEEEEEETTEEEEEEEETTEEPPTT-EEEEE-TT--EEEEE--TTSEEEE---SSEEEEEEEEEEE---EEETTEEES-EEEEEEEEEEE-

Foldseek 3Di:
DAAEAEAEDDDDPPDDPDDDFAPDQWDWDWDDDPQKIKIFIDHHRATDAFQFWKWKQDPVGDIDIFTAHRRNITMDGDPDFAKMWIKGKDWAQDWDDDPNRIDRTHIHMYIYIYGGD